Protein AF-A0A966D8U1-F1 (afdb_monomer_lite)

Secondary structure (DSSP, 8-state):
-HHHHHHHHHHHHHHHHHHHHHHHHHTT--HHHHS-TT--HHHHHH---PPPHHHHHHHHHHHHHHHHHHHHHHHHHHTTS-HHHHHHHHHHHHHHHHHHHHHHHHHHTHHHHHHHHT---HHHHHHHHHHHHHHHHHHHHHHHHH-

Foldseek 3Di:
DVVLVVVLVLLLLVLLVLLLCLLCVLLQFHPVQLPDPPRDLVVRLPDRHHDDPVRSVVSLVVSVVSLVVSVVSLVVCLVVDDPVVNVVSVVSNVSSVVSSVSSVVSVVCSVVSVCLCPDPPPVSVVVSSVVSSVSSVVCSVVVVVSD

Radius of gyration: 17.62 Å; chains: 1; bounding box: 42×29×52 Å

Sequence (147 aa):
MEASFLAVKNDIVRLIKRSFRYNMNSFGIDEKSILDKNFELTNVLNSKKMFDENYLNKSYNDLKVIEEKIIKYTLDIKENLSEEKKDIFNNMYTVISNAVYSAKYIKDIKLNIESIQDSDNKFIYKKYDNFKGIIIVLYKNISKIID

pLDDT: mean 88.81, std 5.83, range [66.69, 97.31]

Structure (mmCIF, N/CA/C/O backbone):
data_AF-A0A966D8U1-F1
#
_entry.id   AF-A0A966D8U1-F1
#
loop_
_atom_site.group_PDB
_atom_site.id
_atom_site.type_symbol
_atom_site.label_atom_id
_atom_site.label_alt_id
_atom_site.label_comp_id
_atom_site.label_asym_id
_atom_site.label_entity_id
_atom_site.label_seq_id
_atom_site.pdbx_PDB_ins_code
_atom_site.Cartn_x
_atom_site.Cartn_y
_atom_site.Cartn_z
_atom_site.occupancy
_atom_site.B_iso_or_equiv
_atom_site.auth_seq_id
_atom_site.auth_comp_id
_atom_site.auth_asym_id
_atom_site.auth_atom_id
_atom_site.pdbx_PDB_model_num
ATOM 1 N N . MET A 1 1 ? 11.998 3.206 -26.251 1.00 66.69 1 MET A N 1
ATOM 2 C CA . MET A 1 1 ? 12.793 3.400 -25.017 1.00 66.69 1 MET A CA 1
ATOM 3 C C . MET A 1 1 ? 12.145 4.419 -24.082 1.00 66.69 1 MET A C 1
ATOM 5 O O . MET A 1 1 ? 11.872 4.080 -22.941 1.00 66.69 1 MET A O 1
ATOM 9 N N . GLU A 1 2 ? 11.808 5.624 -24.552 1.00 75.31 2 GLU A N 1
ATOM 10 C CA . GLU A 1 2 ? 11.066 6.617 -23.750 1.00 75.31 2 GLU A CA 1
ATOM 11 C C . GLU A 1 2 ? 9.655 6.145 -23.353 1.00 75.31 2 GLU A C 1
ATOM 13 O O . GLU A 1 2 ? 9.266 6.259 -22.195 1.00 75.31 2 GLU A O 1
ATOM 18 N N . ALA A 1 3 ? 8.945 5.473 -24.267 1.00 81.88 3 ALA A N 1
ATOM 19 C CA . ALA A 1 3 ? 7.670 4.819 -23.963 1.00 81.88 3 ALA A CA 1
ATOM 20 C C . ALA A 1 3 ? 7.788 3.728 -22.875 1.00 81.88 3 ALA A C 1
ATOM 22 O O . ALA A 1 3 ? 6.923 3.624 -22.011 1.00 81.88 3 ALA A O 1
ATOM 23 N N . SER A 1 4 ? 8.877 2.949 -22.874 1.00 82.06 4 SER A N 1
ATOM 24 C CA . SER A 1 4 ? 9.147 1.906 -21.867 1.00 82.06 4 SER A CA 1
ATOM 25 C C . SER A 1 4 ? 9.411 2.509 -20.487 1.00 82.06 4 SER A C 1
ATOM 27 O O . SER A 1 4 ? 8.904 2.023 -19.482 1.00 82.06 4 SER A O 1
ATOM 29 N N . PHE A 1 5 ? 10.153 3.617 -20.444 1.00 81.38 5 PHE A N 1
ATOM 30 C CA . PHE A 1 5 ? 10.405 4.370 -19.219 1.00 81.38 5 PHE A CA 1
ATOM 31 C C . PHE A 1 5 ? 9.120 4.975 -18.634 1.00 81.38 5 PHE A C 1
ATOM 33 O O . PHE A 1 5 ? 8.886 4.899 -17.427 1.00 81.38 5 PHE A O 1
ATOM 40 N N . LEU A 1 6 ? 8.254 5.533 -19.487 1.00 85.69 6 LEU A N 1
ATOM 41 C CA . LEU A 1 6 ? 6.948 6.044 -19.070 1.00 85.69 6 LEU A CA 1
ATOM 42 C C . LEU A 1 6 ? 6.026 4.923 -18.565 1.00 85.69 6 LEU A C 1
ATOM 44 O O . LEU A 1 6 ? 5.325 5.106 -17.571 1.00 85.69 6 LEU A O 1
ATOM 48 N N . ALA A 1 7 ? 6.055 3.751 -19.205 1.00 87.62 7 ALA A N 1
ATOM 49 C CA . ALA A 1 7 ? 5.297 2.586 -18.758 1.00 87.62 7 ALA A CA 1
ATOM 50 C C . ALA A 1 7 ? 5.710 2.145 -17.342 1.00 87.62 7 ALA A C 1
ATOM 52 O O . ALA A 1 7 ? 4.840 1.988 -16.486 1.00 87.62 7 ALA A O 1
ATOM 53 N N . VAL A 1 8 ? 7.019 2.063 -17.060 1.00 88.81 8 VAL A N 1
ATOM 54 C CA . VAL A 1 8 ? 7.522 1.753 -15.708 1.00 88.81 8 VAL A CA 1
ATO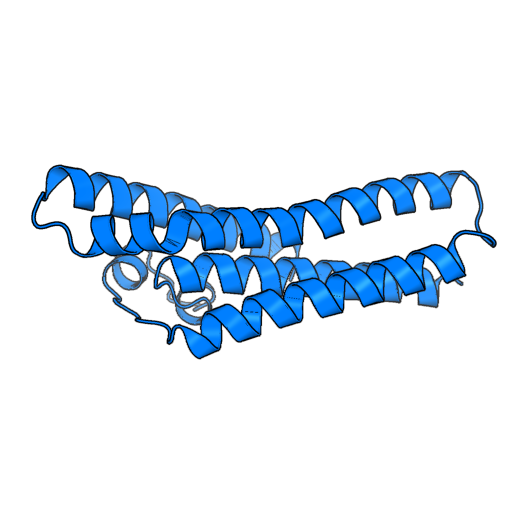M 55 C C . VAL A 1 8 ? 7.036 2.771 -14.687 1.00 88.81 8 VAL A C 1
ATOM 57 O O . VAL A 1 8 ? 6.521 2.382 -13.643 1.00 88.81 8 VAL A O 1
ATOM 60 N N . LYS A 1 9 ? 7.130 4.072 -14.988 1.00 89.12 9 LYS A N 1
ATOM 61 C CA . LYS A 1 9 ? 6.608 5.120 -14.095 1.00 89.12 9 LYS A CA 1
ATOM 62 C C . LYS A 1 9 ? 5.139 4.896 -13.746 1.00 89.12 9 LYS A C 1
ATOM 64 O O . LYS A 1 9 ? 4.777 4.940 -12.572 1.00 89.12 9 LYS A O 1
ATOM 69 N N . ASN A 1 10 ? 4.309 4.619 -14.747 1.00 90.69 10 ASN A N 1
ATOM 70 C CA . ASN A 1 10 ? 2.881 4.390 -14.543 1.00 90.69 10 ASN A CA 1
ATOM 71 C C . ASN A 1 10 ? 2.610 3.136 -13.701 1.00 90.69 10 ASN A C 1
ATOM 73 O O . ASN A 1 10 ? 1.732 3.154 -12.836 1.00 90.69 10 ASN A O 1
ATOM 77 N N . ASP A 1 11 ? 3.368 2.062 -13.911 1.00 92.56 11 ASP A N 1
ATOM 78 C CA . ASP A 1 11 ? 3.220 0.836 -13.126 1.00 92.56 11 ASP A CA 1
ATOM 79 C C . ASP A 1 11 ? 3.713 1.001 -11.683 1.00 92.56 11 ASP A C 1
ATOM 81 O O . ASP A 1 11 ? 3.072 0.486 -10.764 1.00 92.56 11 ASP A O 1
ATOM 85 N N . ILE A 1 12 ? 4.753 1.806 -11.448 1.00 92.94 12 ILE A N 1
ATOM 86 C CA . ILE A 1 12 ? 5.184 2.202 -10.099 1.00 92.94 12 ILE A CA 1
ATOM 87 C C . ILE A 1 12 ? 4.083 2.999 -9.398 1.00 92.94 12 ILE A C 1
ATOM 89 O O . ILE A 1 12 ? 3.726 2.682 -8.265 1.00 92.94 12 ILE A O 1
ATOM 93 N N . VAL A 1 13 ? 3.486 3.992 -10.066 1.00 92.44 13 VAL A N 1
ATOM 94 C CA . VAL A 1 13 ? 2.361 4.760 -9.503 1.00 92.44 13 VAL A CA 1
ATOM 95 C C . VAL A 1 13 ? 1.197 3.833 -9.143 1.00 92.44 13 VAL A C 1
ATOM 97 O O . VAL A 1 13 ? 0.622 3.942 -8.059 1.00 92.44 13 VAL A O 1
ATOM 100 N N . ARG A 1 14 ? 0.872 2.864 -10.005 1.00 93.00 14 ARG A N 1
ATOM 101 C CA . ARG A 1 14 ? -0.158 1.853 -9.716 1.00 93.00 14 ARG A CA 1
ATOM 102 C C . ARG A 1 14 ? 0.209 0.975 -8.520 1.00 93.00 14 ARG A C 1
ATOM 104 O O . ARG A 1 14 ? -0.676 0.684 -7.715 1.00 93.00 14 ARG A O 1
ATOM 111 N N . LEU A 1 15 ? 1.470 0.562 -8.387 1.00 95.38 15 LEU A N 1
ATOM 112 C CA . LEU A 1 15 ? 1.947 -0.212 -7.239 1.00 95.38 15 LEU A CA 1
ATOM 113 C C . LEU A 1 15 ? 1.807 0.589 -5.940 1.00 95.38 15 LEU A C 1
ATOM 115 O O . LEU A 1 15 ? 1.264 0.071 -4.966 1.00 95.38 15 LEU A O 1
ATOM 119 N N . ILE A 1 16 ? 2.211 1.861 -5.947 1.00 93.25 16 ILE A N 1
ATOM 120 C CA . ILE A 1 16 ? 2.062 2.778 -4.810 1.00 93.25 16 ILE A CA 1
ATOM 121 C C . ILE A 1 16 ? 0.587 2.886 -4.402 1.00 93.25 16 ILE A C 1
ATOM 123 O O . ILE A 1 16 ? 0.258 2.669 -3.236 1.00 93.25 16 ILE A O 1
ATOM 127 N N . LYS A 1 17 ? -0.322 3.139 -5.356 1.00 91.88 17 LYS A N 1
ATOM 128 C CA . LYS A 1 17 ? -1.772 3.212 -5.087 1.00 91.88 17 LYS A CA 1
ATOM 129 C C . LYS A 1 17 ? -2.308 1.919 -4.477 1.00 91.88 17 LYS A C 1
ATOM 131 O O . LYS A 1 17 ? -3.055 1.960 -3.502 1.00 91.88 17 LYS A O 1
ATOM 136 N N . ARG A 1 18 ? -1.912 0.763 -5.019 1.00 93.81 18 ARG A N 1
ATOM 137 C CA . ARG A 1 18 ? -2.329 -0.546 -4.492 1.00 93.81 18 ARG A CA 1
ATOM 138 C C . ARG A 1 18 ? -1.767 -0.816 -3.096 1.00 93.81 18 ARG A C 1
ATOM 140 O O . ARG A 1 18 ? -2.483 -1.380 -2.273 1.00 93.81 18 ARG A O 1
ATOM 147 N N . SER A 1 19 ? -0.529 -0.410 -2.823 1.00 95.12 19 SER A N 1
ATOM 148 C CA . SER A 1 19 ? 0.074 -0.544 -1.495 1.00 95.12 19 SER A CA 1
ATOM 149 C C . SER A 1 19 ? -0.657 0.319 -0.468 1.00 95.12 19 SER A C 1
ATOM 151 O O . SER A 1 19 ? -1.056 -0.177 0.585 1.00 95.12 19 SER A O 1
ATOM 153 N N . PHE A 1 20 ? -0.962 1.574 -0.810 1.00 92.50 20 PHE A N 1
ATOM 154 C CA . PHE A 1 20 ? -1.793 2.410 0.050 1.00 92.50 20 PHE A CA 1
ATOM 155 C C . PHE A 1 20 ? -3.159 1.786 0.307 1.00 92.50 20 PHE A C 1
ATOM 157 O O . PHE A 1 20 ? -3.549 1.675 1.464 1.00 92.50 20 PHE A O 1
ATOM 164 N N . ARG A 1 21 ? -3.851 1.311 -0.734 1.00 91.88 21 ARG A N 1
ATOM 165 C CA . ARG A 1 21 ? -5.132 0.607 -0.583 1.00 91.88 21 ARG A CA 1
ATOM 166 C C . ARG A 1 21 ? -5.029 -0.550 0.407 1.00 91.88 21 ARG A C 1
ATOM 168 O O . ARG A 1 21 ? -5.884 -0.692 1.275 1.00 91.88 21 ARG A O 1
ATOM 175 N N . TYR A 1 22 ? -3.990 -1.373 0.283 1.00 94.62 22 TYR A N 1
ATOM 176 C CA . TYR A 1 22 ? -3.747 -2.477 1.205 1.00 94.62 22 TYR A CA 1
ATOM 177 C C . TYR A 1 22 ? -3.563 -1.986 2.649 1.00 94.62 22 TYR A C 1
ATOM 179 O O . TYR A 1 22 ? -4.211 -2.505 3.562 1.00 94.62 22 TYR A O 1
ATOM 187 N N . ASN A 1 23 ? -2.737 -0.956 2.848 1.00 93.81 23 ASN A N 1
ATOM 188 C CA . ASN A 1 23 ? -2.494 -0.371 4.164 1.00 93.81 23 ASN A CA 1
ATOM 189 C C . ASN A 1 23 ? -3.803 0.154 4.771 1.00 93.81 23 ASN A C 1
ATOM 191 O O . ASN A 1 23 ? -4.150 -0.233 5.881 1.00 93.81 23 ASN A O 1
ATOM 195 N N . MET A 1 24 ? -4.576 0.950 4.024 1.00 91.81 24 MET A N 1
ATOM 196 C CA . MET A 1 24 ? -5.871 1.485 4.465 1.00 91.81 24 MET A CA 1
ATOM 197 C C . MET A 1 24 ? -6.850 0.375 4.861 1.00 91.81 24 MET A C 1
ATOM 199 O O . MET A 1 24 ? -7.434 0.422 5.945 1.00 91.81 24 MET A O 1
ATOM 203 N N . ASN A 1 25 ? -6.983 -0.654 4.019 1.00 92.06 25 ASN A N 1
ATOM 204 C CA . ASN A 1 25 ? -7.875 -1.780 4.285 1.00 92.06 25 ASN A CA 1
ATOM 205 C C . ASN A 1 25 ? -7.460 -2.547 5.550 1.00 92.06 25 ASN A C 1
ATOM 207 O O . ASN A 1 25 ? -8.319 -3.009 6.295 1.00 92.06 25 ASN A O 1
ATOM 211 N N . SER A 1 26 ? -6.158 -2.636 5.833 1.00 92.06 26 SER A N 1
ATOM 212 C CA . SER A 1 26 ? -5.644 -3.270 7.057 1.00 92.06 26 SER A CA 1
ATOM 213 C C . SER A 1 26 ? -6.003 -2.494 8.332 1.00 92.06 26 SER A C 1
ATOM 215 O O . SER A 1 26 ? -6.051 -3.081 9.406 1.00 92.06 26 SER A O 1
ATOM 217 N N . PHE A 1 27 ? -6.305 -1.196 8.221 1.00 91.00 27 PHE A N 1
ATOM 218 C CA . PHE A 1 27 ? -6.846 -0.362 9.306 1.00 91.00 27 PHE A CA 1
ATOM 219 C C . PHE A 1 27 ? -8.383 -0.252 9.280 1.00 91.00 27 PHE A C 1
ATOM 221 O O . PHE A 1 27 ? -8.970 0.595 9.965 1.00 91.00 27 PHE A O 1
ATOM 228 N N . GLY A 1 28 ? -9.045 -1.066 8.452 1.00 89.56 28 GLY A N 1
ATOM 229 C CA . GLY A 1 28 ? -10.497 -1.060 8.290 1.00 89.56 28 GLY A CA 1
ATOM 230 C C . GLY A 1 28 ? -11.041 0.202 7.621 1.00 89.56 28 GLY A C 1
ATOM 231 O O . GLY A 1 28 ? -12.177 0.594 7.882 1.00 89.56 28 GLY A O 1
ATOM 232 N N . ILE A 1 29 ? -10.234 0.870 6.792 1.00 90.31 29 ILE A N 1
ATOM 233 C CA . ILE A 1 29 ? -10.598 2.128 6.137 1.00 90.31 29 ILE A CA 1
ATOM 234 C C . ILE A 1 29 ? -10.866 1.884 4.652 1.00 90.31 29 ILE A C 1
ATOM 236 O O . ILE A 1 29 ? -10.013 1.369 3.933 1.00 90.31 29 ILE A O 1
ATOM 240 N N . ASP A 1 30 ? -12.043 2.295 4.177 1.00 86.44 30 ASP A N 1
ATOM 241 C CA . ASP A 1 30 ? -12.397 2.212 2.761 1.00 86.44 30 ASP A CA 1
ATOM 242 C C . ASP A 1 30 ? -11.824 3.392 1.971 1.00 86.44 30 ASP A C 1
ATOM 244 O O . ASP A 1 30 ? -12.247 4.532 2.156 1.00 86.44 30 ASP A O 1
ATOM 248 N N . GLU A 1 31 ? -10.920 3.128 1.031 1.00 83.69 31 GLU A N 1
ATOM 249 C CA . GLU A 1 31 ? -10.348 4.155 0.150 1.00 83.69 31 GLU A CA 1
ATOM 250 C C . GLU A 1 31 ? -11.416 5.002 -0.555 1.00 83.69 31 GLU A C 1
ATOM 252 O O . GLU A 1 31 ? -11.266 6.219 -0.671 1.00 83.69 31 GLU A O 1
ATOM 257 N N . LYS A 1 32 ? -12.527 4.382 -0.976 1.00 84.31 32 LYS A N 1
ATOM 258 C CA . LYS A 1 32 ? -13.609 5.091 -1.675 1.00 84.31 32 LYS A CA 1
ATOM 259 C C . LYS A 1 32 ? -14.197 6.223 -0.836 1.00 84.31 32 LYS A C 1
ATOM 261 O O . LYS A 1 32 ? -14.541 7.261 -1.384 1.00 84.31 32 LYS A O 1
ATOM 266 N N . SER A 1 33 ? -14.261 6.038 0.483 1.00 85.19 33 SER A N 1
ATOM 267 C CA . SER A 1 33 ? -14.772 7.051 1.409 1.00 85.19 33 SER A CA 1
ATOM 268 C C . SER A 1 33 ? -13.843 8.262 1.544 1.00 85.19 33 SER A C 1
ATOM 270 O O . SER A 1 33 ? -14.294 9.357 1.865 1.00 85.19 33 SER A O 1
ATOM 272 N N . ILE A 1 34 ? -12.547 8.096 1.255 1.00 85.50 34 ILE A N 1
ATOM 273 C CA . ILE A 1 34 ? -11.546 9.171 1.352 1.00 85.50 34 ILE A CA 1
ATOM 274 C C . ILE A 1 34 ? -11.547 10.057 0.103 1.00 85.50 34 ILE A C 1
ATOM 276 O O . ILE A 1 34 ? -11.328 11.273 0.190 1.00 85.50 34 ILE A O 1
ATOM 280 N N . LEU A 1 35 ? -11.779 9.428 -1.051 1.00 84.00 35 LEU A N 1
ATOM 281 C CA . LEU A 1 35 ? -11.801 10.069 -2.365 1.00 84.00 35 LEU A CA 1
ATOM 282 C C . LEU A 1 35 ? -13.178 10.660 -2.721 1.00 84.00 35 LEU A C 1
ATOM 284 O O . LEU A 1 35 ? -13.328 11.256 -3.787 1.00 84.00 35 LEU A O 1
ATOM 288 N N . ASP A 1 36 ? -14.172 10.526 -1.839 1.00 84.06 36 ASP A N 1
ATOM 289 C CA . ASP A 1 36 ? -15.487 11.144 -2.006 1.00 84.06 36 ASP A CA 1
ATOM 290 C C . ASP A 1 36 ? -15.387 12.685 -2.009 1.00 84.06 36 ASP A C 1
ATOM 292 O O . ASP A 1 36 ? -14.597 13.291 -1.272 1.00 84.06 36 ASP A O 1
ATOM 296 N N . LYS A 1 37 ? -16.215 13.334 -2.838 1.00 81.44 37 LYS A N 1
ATOM 297 C CA . LYS A 1 37 ? -16.341 14.800 -2.897 1.00 81.44 37 LYS A CA 1
ATOM 298 C C . LYS A 1 37 ? -16.877 15.381 -1.586 1.00 81.44 37 LYS A C 1
ATOM 300 O O . LYS A 1 37 ? -16.504 16.494 -1.232 1.00 81.44 37 LYS A O 1
ATOM 305 N N . ASN A 1 38 ? -17.680 14.610 -0.856 1.00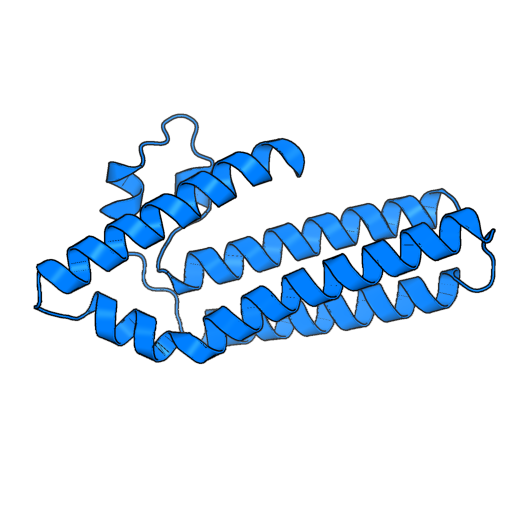 85.00 38 ASN A N 1
ATOM 306 C CA . ASN A 1 38 ? -18.247 14.947 0.448 1.00 85.00 38 ASN A CA 1
ATOM 307 C C . ASN A 1 38 ? -17.433 14.330 1.598 1.00 85.00 38 ASN A C 1
ATOM 309 O O . ASN A 1 38 ? -17.985 13.950 2.629 1.00 85.00 38 ASN A O 1
ATOM 313 N N . PHE A 1 39 ? -16.120 14.162 1.409 1.00 87.75 39 PHE A N 1
ATOM 314 C CA . PHE A 1 39 ? -15.243 13.598 2.429 1.00 87.75 39 PHE A CA 1
ATOM 315 C C . PHE A 1 39 ? -15.338 14.360 3.756 1.00 87.75 39 PHE A C 1
ATOM 317 O O . PHE A 1 39 ? -15.002 15.542 3.835 1.00 87.75 39 PHE A O 1
ATOM 324 N N . GLU A 1 40 ? -15.643 13.620 4.817 1.00 89.06 40 GLU A N 1
ATOM 325 C CA . GLU A 1 40 ? -15.539 14.079 6.196 1.00 89.06 40 GLU A CA 1
ATOM 326 C C . GLU A 1 40 ? -14.765 13.044 7.009 1.00 89.06 40 GLU A C 1
ATOM 328 O O . GLU A 1 40 ? -15.149 11.874 7.084 1.00 89.06 40 GLU A O 1
ATOM 333 N N . LEU A 1 41 ? -13.671 13.477 7.642 1.00 87.44 41 LEU A N 1
ATOM 334 C CA . LEU A 1 41 ? -12.783 12.591 8.397 1.00 87.44 41 LEU A CA 1
ATOM 335 C C . LEU A 1 41 ? -13.540 11.797 9.472 1.00 87.44 41 LEU A C 1
ATOM 337 O O . LEU A 1 41 ? -13.319 10.599 9.625 1.00 87.44 41 LEU A O 1
ATOM 341 N N . THR A 1 42 ? -14.458 12.456 10.178 1.00 87.50 42 THR A N 1
ATOM 342 C CA . THR A 1 42 ? -15.277 11.844 11.229 1.00 87.50 42 THR A CA 1
ATOM 343 C C . THR A 1 42 ? -16.138 10.701 10.689 1.00 87.50 42 THR A C 1
ATOM 345 O O . THR A 1 42 ? -16.217 9.652 11.323 1.00 87.50 42 THR A O 1
ATOM 348 N N . ASN A 1 43 ? -16.720 10.847 9.494 1.00 87.25 43 ASN A N 1
ATOM 349 C CA . ASN A 1 43 ? -17.547 9.800 8.882 1.00 87.25 43 ASN A CA 1
ATOM 350 C C . ASN A 1 43 ? -16.707 8.578 8.500 1.00 87.25 43 ASN A C 1
ATOM 352 O O . ASN A 1 43 ? -17.130 7.444 8.717 1.00 87.25 43 ASN A O 1
ATOM 356 N N . VAL A 1 44 ? -15.489 8.801 7.997 1.00 86.56 44 VAL A N 1
ATOM 357 C CA . VAL A 1 44 ? -14.552 7.717 7.667 1.00 86.56 44 VAL A CA 1
ATOM 358 C C . VAL A 1 44 ? -14.086 6.984 8.927 1.00 86.56 44 VAL A C 1
ATOM 360 O O . VAL A 1 44 ? -14.075 5.754 8.944 1.00 86.56 44 VAL A O 1
ATOM 363 N N . LEU A 1 45 ? -13.743 7.710 9.996 1.00 86.50 45 LEU A N 1
ATOM 364 C CA . LEU A 1 45 ? -13.329 7.112 11.272 1.00 86.50 45 LEU A CA 1
ATOM 365 C C . LEU A 1 45 ? -14.457 6.311 11.937 1.00 86.50 45 LEU A C 1
ATOM 367 O O . LEU A 1 45 ? -14.205 5.227 12.458 1.00 86.50 45 LEU A O 1
ATOM 371 N N . ASN A 1 46 ? -15.695 6.803 11.851 1.00 84.56 46 ASN A N 1
ATOM 372 C CA . ASN A 1 46 ? -16.876 6.116 12.378 1.00 84.56 46 ASN A CA 1
ATOM 373 C C . ASN A 1 46 ? -17.283 4.892 11.544 1.00 84.56 46 ASN A C 1
ATOM 375 O O . ASN A 1 46 ? -18.018 4.031 12.032 1.00 84.56 46 ASN A O 1
ATOM 379 N N . SER A 1 47 ? -16.821 4.790 10.295 1.00 80.62 47 SER A N 1
ATOM 380 C CA . SER A 1 47 ? -17.067 3.613 9.469 1.00 80.62 47 SER A CA 1
ATOM 381 C C . SER A 1 47 ? -16.175 2.453 9.927 1.00 80.62 47 SER A C 1
ATOM 383 O O . SER A 1 47 ? -14.949 2.490 9.818 1.00 80.62 47 SER A O 1
ATOM 385 N N . LYS A 1 48 ? -16.792 1.393 10.457 1.00 71.44 48 LYS A N 1
ATOM 386 C CA . LYS A 1 48 ? -16.108 0.119 10.693 1.00 71.44 48 LYS A CA 1
ATOM 387 C C . LYS A 1 48 ? -16.295 -0.763 9.469 1.00 71.44 48 LYS A C 1
ATOM 389 O O . LYS A 1 48 ? -17.368 -1.328 9.269 1.00 71.44 48 LYS A O 1
ATOM 394 N N . LYS A 1 49 ? -15.250 -0.889 8.653 1.00 80.38 49 LYS A N 1
ATOM 395 C CA . LYS A 1 49 ? -15.221 -1.860 7.560 1.00 80.38 49 LYS A CA 1
ATOM 396 C C . LYS A 1 49 ? -14.259 -2.980 7.915 1.00 80.38 49 LYS A C 1
ATOM 398 O O . LYS A 1 49 ? -13.069 -2.746 8.089 1.00 80.38 49 LYS A O 1
ATOM 403 N N . MET A 1 50 ? -14.778 -4.197 8.025 1.00 77.81 50 MET A N 1
ATOM 404 C CA . MET A 1 50 ? -13.935 -5.380 8.158 1.00 77.81 50 MET A CA 1
ATOM 405 C C . MET A 1 50 ? -13.592 -5.883 6.762 1.00 77.81 50 MET A C 1
ATOM 407 O O . MET A 1 50 ? -14.474 -6.062 5.919 1.00 77.81 50 MET A O 1
ATOM 411 N N . PHE A 1 51 ? -12.304 -6.075 6.511 1.00 80.88 51 PHE A N 1
ATOM 412 C CA . PHE A 1 51 ? -11.824 -6.702 5.291 1.00 80.88 51 PHE A CA 1
ATOM 413 C C . PHE A 1 51 ? -11.468 -8.148 5.601 1.00 80.88 51 PHE A C 1
ATOM 415 O O . PHE A 1 51 ? -10.758 -8.423 6.565 1.00 80.88 51 PHE A O 1
ATOM 422 N N . ASP A 1 52 ? -11.977 -9.056 4.773 1.00 87.06 52 ASP A N 1
ATOM 423 C CA . ASP A 1 52 ? -11.707 -10.484 4.881 1.00 87.06 52 ASP A CA 1
ATOM 424 C C . ASP A 1 52 ? -10.194 -10.776 4.839 1.00 87.06 52 ASP A C 1
ATOM 426 O O . ASP A 1 52 ? -9.436 -10.174 4.070 1.00 87.06 52 ASP A O 1
ATOM 430 N N . GLU A 1 53 ? -9.744 -11.713 5.673 1.00 88.00 53 GLU A N 1
ATOM 431 C CA . GLU A 1 53 ? -8.328 -12.052 5.787 1.00 88.00 53 GLU A CA 1
ATOM 432 C C . GLU A 1 53 ? -7.789 -12.680 4.498 1.00 88.00 53 GLU A C 1
ATOM 434 O O . GLU A 1 53 ? -6.671 -12.361 4.080 1.00 88.00 53 GLU A O 1
ATOM 439 N N . ASN A 1 54 ? -8.582 -13.513 3.817 1.00 92.12 54 ASN A N 1
ATOM 440 C CA . ASN A 1 54 ? -8.163 -14.090 2.539 1.00 92.12 54 ASN A CA 1
ATOM 441 C C . ASN A 1 54 ? -8.003 -12.998 1.481 1.00 92.12 54 ASN A C 1
ATOM 443 O O . ASN A 1 54 ? -7.029 -13.009 0.722 1.00 92.12 54 ASN A O 1
ATOM 447 N N . TYR A 1 55 ? -8.912 -12.020 1.463 1.00 92.44 55 TYR A N 1
ATOM 448 C CA . TYR A 1 55 ? -8.787 -10.837 0.618 1.00 92.44 55 TYR A CA 1
ATOM 449 C C . TYR A 1 55 ? -7.495 -10.053 0.900 1.00 92.44 55 TYR A C 1
ATOM 451 O O . TYR A 1 55 ? -6.766 -9.733 -0.043 1.00 92.44 55 TYR A O 1
ATOM 459 N N . LEU A 1 56 ? -7.165 -9.775 2.167 1.00 92.81 56 LEU A N 1
ATOM 460 C CA . LEU A 1 56 ? -5.936 -9.054 2.524 1.00 92.81 56 LEU A CA 1
ATOM 461 C C . LEU A 1 56 ? -4.680 -9.854 2.147 1.00 92.81 56 LEU A C 1
ATOM 463 O O . LEU A 1 56 ? -3.786 -9.323 1.487 1.00 92.81 56 LEU A O 1
ATOM 467 N N . ASN A 1 57 ? -4.635 -11.148 2.465 1.00 94.62 57 ASN A N 1
ATOM 468 C CA . ASN A 1 57 ? -3.514 -12.016 2.100 1.00 94.62 57 ASN A CA 1
ATOM 469 C C . ASN A 1 57 ? -3.305 -12.085 0.583 1.00 94.62 57 ASN A C 1
ATOM 471 O O . ASN A 1 57 ? -2.170 -11.978 0.106 1.00 94.62 57 ASN A O 1
ATOM 475 N N . LYS A 1 58 ? -4.392 -12.203 -0.187 1.00 95.94 58 LYS A N 1
ATOM 476 C CA . LYS A 1 58 ? -4.342 -12.145 -1.650 1.00 95.94 58 LYS A CA 1
ATOM 477 C C . LYS A 1 58 ? -3.827 -10.792 -2.133 1.00 95.94 58 LYS A C 1
ATOM 479 O O . LYS A 1 58 ? -2.895 -10.758 -2.928 1.00 95.94 58 LYS A O 1
ATOM 484 N N . SER A 1 59 ? -4.366 -9.693 -1.608 1.00 94.94 59 SER A N 1
ATOM 485 C CA . SER A 1 59 ? -3.949 -8.339 -1.983 1.00 94.94 59 SER A CA 1
ATOM 486 C C . SER A 1 59 ? -2.460 -8.098 -1.720 1.00 94.94 59 SER A C 1
ATOM 488 O O . SER A 1 59 ? -1.798 -7.477 -2.546 1.00 94.94 59 SER A O 1
ATOM 490 N N . TYR A 1 60 ? -1.913 -8.590 -0.605 1.00 97.00 60 TYR A N 1
ATOM 491 C CA . TYR A 1 60 ? -0.479 -8.495 -0.323 1.00 97.00 60 TYR A CA 1
ATOM 492 C C . TYR A 1 60 ? 0.363 -9.353 -1.277 1.00 97.00 60 TYR A C 1
ATOM 494 O O . TYR A 1 60 ? 1.404 -8.914 -1.763 1.00 97.00 60 TYR A O 1
ATOM 502 N N . ASN A 1 61 ? -0.078 -10.578 -1.575 1.00 97.12 61 ASN A N 1
ATOM 503 C CA . ASN A 1 61 ? 0.624 -11.430 -2.534 1.00 97.12 61 ASN A CA 1
ATOM 504 C C . ASN A 1 61 ? 0.629 -10.821 -3.941 1.00 97.12 61 ASN A C 1
ATOM 506 O O . ASN A 1 61 ? 1.665 -10.850 -4.602 1.00 97.12 61 ASN A O 1
ATOM 510 N N . ASP A 1 62 ? -0.474 -10.199 -4.357 1.00 96.75 62 ASP A N 1
ATOM 511 C CA . ASP A 1 62 ? -0.552 -9.474 -5.625 1.00 96.75 62 ASP A CA 1
ATOM 512 C C . ASP A 1 62 ? 0.462 -8.317 -5.679 1.00 96.75 62 ASP A C 1
ATOM 514 O O . ASP A 1 62 ? 1.078 -8.106 -6.722 1.00 96.75 62 ASP A O 1
ATOM 518 N N . LEU A 1 63 ? 0.688 -7.593 -4.571 1.00 97.31 63 LEU A N 1
ATOM 519 C CA . LEU A 1 63 ? 1.713 -6.539 -4.505 1.00 97.31 63 LEU A CA 1
ATOM 520 C C . LEU A 1 63 ? 3.116 -7.085 -4.777 1.00 97.31 63 LEU A C 1
ATOM 522 O O . LEU A 1 63 ? 3.823 -6.512 -5.602 1.00 97.31 63 LEU A O 1
ATOM 526 N N . LYS A 1 64 ? 3.490 -8.206 -4.147 1.00 97.12 64 LYS A N 1
ATOM 527 C CA . LYS A 1 64 ? 4.798 -8.849 -4.371 1.00 97.12 64 LYS A CA 1
ATOM 528 C C . LYS A 1 64 ? 4.978 -9.282 -5.824 1.00 97.12 64 LYS A C 1
ATOM 530 O O . LYS A 1 64 ? 6.002 -9.002 -6.433 1.00 97.12 64 LYS A O 1
ATOM 535 N N . VAL A 1 65 ? 3.952 -9.903 -6.411 1.00 96.31 65 VAL A N 1
ATOM 536 C CA . VAL A 1 65 ? 3.991 -10.333 -7.818 1.00 96.31 65 VAL A CA 1
ATOM 537 C C . VAL A 1 65 ? 4.154 -9.136 -8.760 1.00 96.31 65 VAL A C 1
ATOM 539 O O . VAL A 1 65 ? 4.836 -9.232 -9.779 1.00 96.31 65 VAL A O 1
ATOM 542 N N . ILE A 1 66 ? 3.515 -8.003 -8.458 1.00 94.81 66 ILE A N 1
ATOM 543 C CA . ILE A 1 66 ? 3.660 -6.777 -9.254 1.00 94.81 66 ILE A CA 1
ATOM 544 C C . ILE A 1 66 ? 5.060 -6.188 -9.087 1.00 94.81 66 ILE A C 1
ATOM 546 O O . ILE A 1 66 ? 5.668 -5.827 -10.089 1.00 94.81 66 ILE A O 1
ATOM 550 N N . GLU A 1 67 ? 5.583 -6.120 -7.862 1.00 95.38 67 GLU A N 1
ATOM 551 C CA . GLU A 1 67 ? 6.957 -5.683 -7.594 1.00 95.38 67 GLU A CA 1
ATOM 552 C C . GLU A 1 67 ? 7.971 -6.507 -8.390 1.00 95.38 67 GLU A C 1
ATOM 554 O O . GLU A 1 67 ? 8.752 -5.929 -9.143 1.00 95.38 67 GLU A O 1
ATOM 559 N N . GLU A 1 68 ? 7.904 -7.838 -8.315 1.00 94.81 68 GLU A N 1
ATOM 560 C CA . GLU A 1 68 ? 8.798 -8.732 -9.059 1.00 94.81 68 GLU A CA 1
ATOM 561 C C . GLU A 1 68 ? 8.738 -8.467 -10.570 1.00 94.81 68 GLU A C 1
ATOM 563 O O . GLU A 1 68 ? 9.771 -8.391 -11.240 1.00 94.81 68 GLU A O 1
ATOM 568 N N . LYS A 1 69 ? 7.530 -8.271 -11.115 1.00 93.88 69 LYS A N 1
ATOM 569 C CA . LYS A 1 69 ? 7.332 -7.959 -12.539 1.00 93.88 69 LYS A CA 1
ATOM 570 C C . LYS A 1 69 ? 7.932 -6.610 -12.928 1.00 93.88 69 LYS A C 1
ATOM 572 O O . LYS A 1 69 ? 8.595 -6.532 -13.961 1.00 93.88 69 LYS A O 1
ATOM 577 N N . ILE A 1 70 ? 7.713 -5.567 -12.125 1.00 92.38 70 ILE A N 1
ATOM 578 C CA . ILE A 1 70 ? 8.246 -4.227 -12.402 1.00 92.38 70 ILE A CA 1
ATOM 579 C C . ILE A 1 70 ? 9.773 -4.237 -12.293 1.00 92.38 70 ILE A C 1
ATOM 581 O O . ILE A 1 70 ? 10.433 -3.682 -13.171 1.00 92.38 70 ILE A O 1
ATOM 585 N N . ILE A 1 71 ? 10.342 -4.886 -11.271 1.00 91.44 71 ILE A N 1
ATOM 586 C CA . ILE A 1 71 ? 11.796 -5.012 -11.094 1.00 91.44 71 ILE A CA 1
ATOM 587 C C . ILE A 1 71 ? 12.409 -5.739 -12.287 1.00 91.44 71 ILE A C 1
ATOM 589 O O . ILE A 1 71 ? 13.355 -5.228 -12.881 1.00 91.44 71 ILE A O 1
ATOM 593 N N . LYS A 1 72 ? 11.850 -6.890 -12.679 1.00 90.25 72 LYS A N 1
ATOM 594 C CA . LYS A 1 72 ? 12.356 -7.661 -13.819 1.00 90.25 72 LYS A CA 1
ATOM 595 C C . LYS A 1 72 ? 12.355 -6.830 -15.101 1.00 90.25 72 LYS A C 1
ATOM 597 O O . LYS A 1 72 ? 13.395 -6.679 -15.729 1.00 90.25 72 LYS A O 1
ATOM 602 N N . TYR A 1 73 ? 11.218 -6.218 -15.434 1.00 88.06 73 TYR A N 1
ATOM 603 C CA . TYR A 1 73 ? 11.112 -5.379 -16.628 1.00 88.06 73 TYR A CA 1
ATOM 604 C C . TYR A 1 73 ? 12.064 -4.176 -16.581 1.00 88.06 73 TYR A C 1
ATOM 606 O O . TYR A 1 73 ? 12.653 -3.800 -17.589 1.00 88.06 73 TYR A O 1
ATOM 614 N N . THR A 1 74 ? 12.244 -3.588 -15.398 1.00 85.19 74 THR A N 1
ATOM 615 C CA . THR A 1 74 ? 13.172 -2.477 -15.169 1.00 85.19 74 THR A CA 1
ATOM 616 C C . THR A 1 74 ? 14.627 -2.882 -15.410 1.00 85.19 74 THR A C 1
ATOM 618 O O . THR A 1 74 ? 15.374 -2.121 -16.021 1.00 85.19 74 THR A O 1
ATOM 621 N N . LEU A 1 75 ? 15.036 -4.069 -14.958 1.00 85.94 75 LEU A N 1
ATOM 622 C CA . LEU A 1 75 ? 16.379 -4.596 -15.200 1.00 85.94 75 LEU A CA 1
ATOM 623 C C . LEU A 1 75 ? 16.610 -4.861 -16.692 1.00 85.94 75 LEU A C 1
ATOM 625 O O . LEU A 1 75 ? 17.628 -4.417 -17.219 1.00 85.94 75 LEU A O 1
ATOM 629 N N . ASP A 1 76 ? 15.633 -5.464 -17.377 1.00 86.19 76 ASP A N 1
ATOM 630 C CA . ASP A 1 76 ? 15.710 -5.773 -18.813 1.00 86.19 76 ASP A CA 1
ATOM 631 C C . ASP A 1 76 ? 15.923 -4.511 -19.673 1.00 86.19 76 ASP A C 1
ATOM 633 O O . ASP A 1 76 ? 16.615 -4.538 -20.691 1.00 86.19 76 ASP A O 1
ATOM 637 N N . ILE A 1 77 ? 15.350 -3.370 -19.269 1.00 83.56 77 ILE A N 1
ATOM 638 C CA . ILE A 1 77 ? 15.517 -2.102 -19.995 1.00 83.56 77 ILE A CA 1
ATOM 639 C C . ILE A 1 77 ? 16.734 -1.290 -19.538 1.00 83.56 77 ILE A C 1
ATOM 641 O O . ILE A 1 77 ? 17.134 -0.381 -20.265 1.00 83.56 77 ILE A O 1
ATOM 645 N N . LYS A 1 78 ? 17.325 -1.585 -18.369 1.00 80.31 78 LYS A N 1
ATOM 646 C CA . LYS A 1 78 ? 18.385 -0.769 -17.747 1.00 80.31 78 LYS A CA 1
ATOM 647 C C . LYS A 1 78 ? 19.698 -0.783 -18.527 1.00 80.31 78 LYS A C 1
ATOM 649 O O . LYS A 1 78 ? 20.388 0.237 -18.571 1.00 80.31 78 LYS A O 1
ATOM 654 N N . GLU A 1 79 ? 20.039 -1.910 -19.147 1.00 76.94 79 GLU A N 1
ATOM 655 C CA . GLU A 1 79 ? 21.322 -2.096 -19.844 1.00 76.94 79 GLU A CA 1
ATOM 656 C C . GLU A 1 79 ? 21.499 -1.157 -21.045 1.00 76.94 79 GLU A C 1
ATOM 658 O O . GLU A 1 79 ? 22.620 -0.797 -21.393 1.00 76.94 79 GLU A O 1
ATOM 663 N N . ASN A 1 80 ? 20.395 -0.683 -21.624 1.00 78.50 80 ASN A N 1
ATOM 664 C CA . ASN A 1 80 ? 20.391 0.124 -22.844 1.00 78.50 80 ASN A CA 1
ATOM 665 C C . ASN A 1 80 ? 20.255 1.637 -22.588 1.00 78.50 80 ASN A C 1
ATOM 667 O O . ASN A 1 80 ? 19.888 2.389 -23.492 1.00 78.50 80 ASN A O 1
ATOM 671 N N . LEU A 1 81 ? 20.491 2.098 -21.356 1.00 77.06 81 LEU A N 1
ATOM 672 C CA . LEU A 1 81 ? 20.235 3.480 -20.939 1.00 77.06 81 LEU A CA 1
ATOM 673 C C . LEU A 1 81 ? 21.502 4.289 -20.675 1.00 77.06 81 LEU A C 1
ATOM 675 O O . LEU A 1 81 ? 22.544 3.750 -20.310 1.00 77.06 81 LEU A O 1
ATOM 679 N N . SER A 1 82 ? 21.365 5.613 -20.773 1.00 80.75 82 SER A N 1
ATOM 680 C CA . SER A 1 82 ? 22.363 6.566 -20.284 1.00 80.75 82 SER A CA 1
ATOM 681 C C . SER A 1 82 ? 22.506 6.507 -18.757 1.00 80.75 82 SER A C 1
ATOM 683 O O . SER A 1 82 ? 21.555 6.160 -18.055 1.00 80.75 82 SER A O 1
ATOM 685 N N . GLU A 1 83 ? 23.671 6.902 -18.235 1.00 81.25 83 GLU A N 1
ATOM 686 C CA . GLU A 1 83 ? 23.953 6.925 -16.787 1.00 81.25 83 GLU A CA 1
ATOM 687 C C . GLU A 1 83 ? 22.936 7.757 -15.987 1.00 81.25 83 GLU A C 1
ATOM 689 O O . GLU A 1 83 ? 22.401 7.278 -14.992 1.00 81.25 83 GLU A O 1
ATOM 694 N N . GLU A 1 84 ? 22.545 8.936 -16.482 1.00 81.38 84 GLU A N 1
ATOM 695 C CA . GLU A 1 84 ? 21.498 9.765 -15.858 1.00 81.38 84 GLU A CA 1
ATOM 696 C C . GLU A 1 84 ? 20.177 8.995 -15.666 1.00 81.38 84 GLU A C 1
ATOM 698 O O . GLU A 1 84 ? 19.522 9.072 -14.625 1.00 81.38 84 GLU A O 1
ATOM 703 N N . LYS A 1 85 ? 19.782 8.191 -16.660 1.00 79.56 85 LYS A N 1
ATOM 704 C CA . LYS A 1 85 ? 18.564 7.379 -16.573 1.00 79.56 85 LYS A CA 1
ATOM 705 C C . LYS A 1 85 ? 18.746 6.203 -15.617 1.00 79.56 85 LYS A C 1
ATOM 707 O O . LYS A 1 85 ? 17.781 5.841 -14.944 1.00 79.56 85 LYS A O 1
ATOM 712 N N . LYS A 1 86 ? 19.948 5.627 -15.513 1.00 81.62 86 LYS A N 1
ATOM 713 C CA . LYS A 1 86 ? 20.249 4.545 -14.559 1.00 81.62 86 LYS A CA 1
ATOM 714 C C . LYS A 1 86 ? 20.093 5.002 -13.106 1.00 81.62 86 LYS A C 1
ATOM 716 O O . LYS A 1 86 ? 19.539 4.241 -12.313 1.00 81.62 86 LYS A O 1
ATOM 721 N N . ASP A 1 87 ? 20.480 6.232 -12.775 1.00 85.00 87 ASP A N 1
ATOM 722 C CA . ASP A 1 87 ? 20.257 6.800 -11.437 1.00 85.00 87 ASP A CA 1
ATOM 723 C C . ASP A 1 87 ? 18.770 6.963 -11.124 1.00 85.00 87 ASP A C 1
ATOM 725 O O . ASP A 1 87 ? 18.298 6.563 -10.055 1.00 85.00 87 ASP A O 1
ATOM 729 N N . ILE A 1 88 ? 17.992 7.455 -12.092 1.00 84.44 88 ILE A N 1
ATOM 730 C CA . ILE A 1 88 ? 16.536 7.528 -11.947 1.00 84.44 88 ILE A CA 1
ATOM 731 C C . ILE A 1 88 ? 15.940 6.129 -11.713 1.00 84.44 88 ILE A C 1
ATOM 733 O O . ILE A 1 88 ? 15.038 5.975 -10.888 1.00 84.44 88 ILE A O 1
ATOM 737 N N . PHE A 1 89 ? 16.466 5.094 -12.371 1.00 83.44 89 PHE A N 1
ATOM 738 C CA . PHE A 1 89 ? 16.038 3.713 -12.149 1.00 83.44 89 PHE A CA 1
ATOM 739 C C . PHE A 1 89 ? 16.382 3.170 -10.759 1.00 83.44 89 PHE A C 1
ATOM 741 O O . PHE A 1 89 ? 15.565 2.466 -10.167 1.00 83.44 89 PHE A O 1
ATOM 748 N N . ASN A 1 90 ? 17.543 3.513 -10.202 1.00 84.94 90 ASN A N 1
ATOM 749 C CA . ASN A 1 90 ? 17.889 3.131 -8.829 1.00 84.94 90 ASN A CA 1
ATOM 750 C C . ASN A 1 90 ? 16.926 3.780 -7.812 1.00 84.94 90 ASN A C 1
ATOM 752 O O . ASN A 1 90 ? 16.472 3.130 -6.864 1.00 84.94 90 ASN A O 1
ATOM 756 N N . ASN A 1 91 ? 16.533 5.035 -8.053 1.00 87.94 91 ASN A N 1
ATOM 757 C CA . ASN A 1 91 ? 15.512 5.710 -7.248 1.00 87.94 91 ASN A CA 1
ATOM 758 C C . ASN A 1 91 ? 14.141 5.030 -7.387 1.00 87.94 91 ASN A C 1
ATOM 760 O O . ASN A 1 91 ? 13.461 4.798 -6.388 1.00 87.94 91 ASN A O 1
ATOM 764 N N . MET A 1 92 ? 13.750 4.646 -8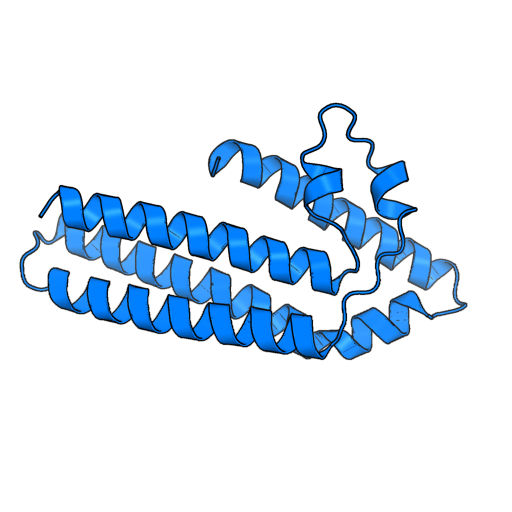.605 1.00 88.62 92 MET A N 1
ATOM 765 C CA . MET A 1 92 ? 12.517 3.891 -8.857 1.00 88.62 92 MET A CA 1
ATOM 766 C C . MET A 1 92 ? 12.489 2.550 -8.124 1.00 88.62 92 MET A C 1
ATOM 768 O O . MET A 1 92 ? 11.474 2.220 -7.517 1.00 88.62 92 MET A O 1
ATOM 772 N N . TYR A 1 93 ? 13.599 1.808 -8.130 1.00 89.69 93 TYR A N 1
ATOM 773 C CA . TYR A 1 93 ? 13.734 0.558 -7.381 1.00 89.69 93 TYR A CA 1
ATOM 774 C C . TYR A 1 93 ? 13.479 0.772 -5.885 1.00 89.69 93 TYR A C 1
ATOM 776 O O . TYR A 1 93 ? 12.668 0.075 -5.281 1.00 89.69 93 TYR A O 1
ATOM 784 N N . THR A 1 94 ? 14.096 1.805 -5.307 1.00 91.62 94 THR A N 1
ATOM 785 C CA . THR A 1 94 ? 13.893 2.164 -3.896 1.00 91.62 94 THR A CA 1
ATOM 786 C C . THR A 1 94 ? 12.423 2.474 -3.600 1.00 91.62 94 THR A C 1
ATOM 788 O O . THR A 1 94 ? 11.883 2.032 -2.587 1.00 91.62 94 THR A O 1
ATOM 791 N N . VAL A 1 95 ? 11.743 3.193 -4.497 1.00 91.75 95 VAL A N 1
ATOM 792 C CA . VAL A 1 95 ? 10.311 3.503 -4.365 1.00 91.75 95 VAL A CA 1
ATOM 793 C C . VAL A 1 95 ? 9.445 2.240 -4.429 1.00 91.75 95 VAL A C 1
ATOM 795 O O . VAL A 1 95 ? 8.545 2.089 -3.603 1.00 91.75 95 VAL A O 1
ATOM 798 N N . ILE A 1 96 ? 9.723 1.329 -5.368 1.00 93.31 96 ILE A N 1
ATOM 799 C CA . ILE A 1 96 ? 9.026 0.039 -5.509 1.00 93.31 96 ILE A CA 1
ATOM 800 C C . ILE A 1 96 ? 9.137 -0.765 -4.211 1.00 93.31 96 ILE A C 1
ATOM 802 O O . ILE A 1 96 ? 8.114 -1.133 -3.628 1.00 93.31 96 ILE A O 1
ATOM 806 N N . SER A 1 97 ? 10.364 -0.960 -3.723 1.00 93.50 97 SER A N 1
ATOM 807 C CA . SER A 1 97 ? 10.616 -1.735 -2.509 1.00 93.50 97 SER A CA 1
ATOM 808 C C . SER A 1 97 ? 9.993 -1.086 -1.278 1.00 93.50 97 SER A C 1
ATOM 810 O O . SER A 1 97 ? 9.352 -1.770 -0.487 1.00 93.50 97 SER A O 1
ATOM 812 N N . ASN A 1 98 ? 10.085 0.238 -1.126 1.00 94.69 98 ASN A N 1
ATOM 813 C CA . ASN A 1 98 ? 9.448 0.939 -0.008 1.00 94.69 98 ASN A CA 1
ATOM 814 C C . ASN A 1 98 ? 7.920 0.798 -0.028 1.00 94.69 98 ASN A C 1
ATOM 816 O O . ASN A 1 98 ? 7.303 0.636 1.028 1.00 94.69 98 ASN A O 1
ATOM 820 N N . ALA A 1 99 ? 7.301 0.816 -1.214 1.00 94.38 99 ALA A N 1
ATOM 821 C CA . ALA A 1 99 ? 5.866 0.602 -1.339 1.00 94.38 99 ALA A CA 1
ATOM 822 C C . ALA A 1 99 ? 5.475 -0.794 -0.832 1.00 94.38 99 ALA A C 1
ATOM 824 O O . ALA A 1 99 ? 4.572 -0.892 0.003 1.00 94.38 99 ALA A O 1
ATOM 825 N N . VAL A 1 100 ? 6.155 -1.864 -1.253 1.00 96.25 100 VAL A N 1
ATOM 826 C CA . VAL A 1 100 ? 5.823 -3.228 -0.796 1.00 96.25 100 VAL A CA 1
ATOM 827 C C . VAL A 1 100 ? 6.235 -3.472 0.654 1.00 96.25 100 VAL A C 1
ATOM 829 O O . VAL A 1 100 ? 5.477 -4.086 1.407 1.00 96.25 100 VAL A O 1
ATOM 832 N N . TYR A 1 101 ? 7.370 -2.933 1.101 1.00 96.38 101 TYR A N 1
ATOM 833 C CA . TYR A 1 101 ? 7.783 -3.031 2.499 1.00 96.38 101 TYR A CA 1
ATOM 834 C C . TYR A 1 101 ? 6.807 -2.349 3.445 1.00 96.38 101 TYR A C 1
ATOM 836 O O . TYR A 1 101 ? 6.535 -2.905 4.505 1.00 96.38 101 TYR A O 1
ATOM 844 N N . SER A 1 102 ? 6.215 -1.213 3.067 1.00 95.25 102 SER A N 1
ATOM 845 C CA . SER A 1 102 ? 5.158 -0.611 3.885 1.00 95.25 102 SER A CA 1
ATOM 846 C C . SER A 1 102 ? 3.989 -1.585 4.092 1.00 95.25 102 SER A C 1
ATOM 848 O O . SER A 1 102 ? 3.579 -1.809 5.228 1.00 95.25 102 SER A O 1
ATOM 850 N N . ALA A 1 103 ? 3.540 -2.262 3.029 1.00 96.25 103 ALA A N 1
ATOM 851 C CA . ALA A 1 103 ? 2.493 -3.275 3.107 1.00 96.25 103 ALA A CA 1
ATOM 852 C C . ALA A 1 103 ? 2.910 -4.478 3.961 1.00 96.25 103 ALA A C 1
ATOM 854 O O . ALA A 1 103 ? 2.112 -4.984 4.749 1.00 96.25 103 ALA A O 1
ATOM 855 N N . LYS A 1 104 ? 4.173 -4.907 3.868 1.00 96.94 104 LYS A N 1
ATOM 856 C CA . LYS A 1 104 ? 4.716 -5.960 4.731 1.00 96.94 104 LYS A CA 1
ATOM 857 C C . LYS A 1 104 ? 4.660 -5.555 6.205 1.00 96.94 104 LYS A C 1
ATOM 859 O O . LYS A 1 104 ? 4.126 -6.309 7.005 1.00 96.94 104 LYS A O 1
ATOM 864 N N . TYR A 1 105 ? 5.145 -4.365 6.560 1.00 96.19 105 TYR A N 1
ATOM 865 C CA . TYR A 1 105 ? 5.119 -3.902 7.949 1.00 96.19 105 TYR A CA 1
ATOM 866 C C . TYR A 1 105 ? 3.700 -3.859 8.508 1.00 96.19 105 TYR A C 1
ATOM 868 O O . TYR A 1 105 ? 3.474 -4.322 9.622 1.00 96.19 105 TYR A O 1
ATOM 876 N N . ILE A 1 106 ? 2.737 -3.360 7.726 1.00 94.88 106 ILE A N 1
ATOM 877 C CA . ILE A 1 106 ? 1.331 -3.337 8.137 1.00 94.88 106 ILE A CA 1
ATOM 878 C C . ILE A 1 106 ? 0.764 -4.753 8.295 1.00 94.88 106 ILE A C 1
ATOM 880 O O . ILE A 1 106 ? 0.060 -5.020 9.268 1.00 94.88 106 ILE A O 1
ATOM 884 N N . LYS A 1 107 ? 1.105 -5.678 7.389 1.00 95.12 107 LYS A N 1
ATOM 885 C CA . LYS A 1 107 ? 0.744 -7.095 7.517 1.00 95.12 107 LYS A CA 1
ATOM 886 C C . LYS A 1 107 ? 1.272 -7.692 8.823 1.00 95.12 107 LYS A C 1
ATOM 888 O O . LYS A 1 107 ? 0.519 -8.353 9.532 1.00 95.12 107 LYS A O 1
ATOM 893 N N . ASP A 1 108 ? 2.542 -7.448 9.131 1.00 95.62 108 ASP A N 1
ATOM 894 C CA . ASP A 1 108 ? 3.231 -8.039 10.279 1.00 95.62 108 ASP A CA 1
ATOM 895 C C . ASP A 1 108 ? 2.635 -7.552 11.615 1.00 95.62 108 ASP A C 1
ATOM 897 O O . ASP A 1 108 ? 2.635 -8.294 12.594 1.00 95.62 108 ASP A O 1
ATOM 901 N N . ILE A 1 109 ? 2.060 -6.342 11.653 1.00 93.62 109 ILE A N 1
ATOM 902 C CA . ILE A 1 109 ? 1.381 -5.794 12.843 1.00 93.62 109 ILE A CA 1
ATOM 903 C C . ILE A 1 109 ? -0.149 -5.959 12.827 1.00 93.62 109 ILE A C 1
ATOM 905 O O . ILE A 1 109 ? -0.814 -5.423 13.713 1.00 93.62 109 ILE A O 1
ATOM 909 N N . LYS A 1 110 ? -0.734 -6.678 11.859 1.00 90.12 110 LYS A N 1
ATOM 910 C CA . LYS A 1 110 ? -2.198 -6.779 11.687 1.00 90.12 110 LYS A CA 1
ATOM 911 C C . LYS A 1 110 ? -2.918 -7.274 12.941 1.00 90.12 110 LYS A C 1
ATOM 913 O O . LYS A 1 110 ? -3.894 -6.662 13.355 1.00 90.12 110 LYS A O 1
ATOM 918 N N . LEU A 1 111 ? -2.398 -8.316 13.587 1.00 89.62 111 LEU A N 1
ATOM 919 C CA . LEU A 1 111 ? -2.989 -8.853 14.819 1.00 89.62 111 LEU A CA 1
ATOM 920 C C . LEU A 1 111 ? -2.971 -7.823 15.962 1.00 89.62 111 LEU A C 1
ATOM 922 O O . LEU A 1 111 ? -3.904 -7.757 16.760 1.00 89.62 111 LEU A O 1
ATOM 926 N N . ASN A 1 112 ? -1.945 -6.965 16.015 1.00 91.38 112 ASN A N 1
ATOM 927 C CA . ASN A 1 112 ? -1.891 -5.871 16.985 1.00 91.38 112 ASN A CA 1
ATOM 928 C C . ASN A 1 112 ? -2.945 -4.805 16.661 1.00 91.38 112 ASN A C 1
ATOM 930 O O . ASN A 1 112 ? -3.570 -4.271 17.572 1.00 91.38 112 ASN A O 1
ATOM 934 N N . ILE A 1 113 ? -3.152 -4.500 15.374 1.00 90.00 113 ILE A N 1
ATOM 935 C CA . ILE A 1 113 ? -4.195 -3.570 14.919 1.00 90.00 113 ILE A CA 1
ATOM 936 C C . ILE A 1 113 ? -5.579 -4.085 15.330 1.00 90.00 113 ILE A C 1
ATOM 938 O O . ILE A 1 113 ? -6.354 -3.325 15.906 1.00 90.00 113 ILE A O 1
ATOM 942 N N . GLU A 1 114 ? -5.866 -5.365 15.087 1.00 88.25 114 GLU A N 1
ATOM 943 C CA . GLU A 1 114 ? -7.132 -6.011 15.460 1.00 88.25 114 GLU A CA 1
ATOM 944 C C . GLU A 1 114 ? -7.337 -5.986 16.981 1.00 88.25 114 GLU A C 1
ATOM 946 O O . GLU A 1 114 ? -8.358 -5.499 17.461 1.00 88.25 114 GLU A O 1
ATOM 951 N N . SER A 1 115 ? -6.317 -6.371 17.756 1.00 89.12 115 SER A N 1
ATOM 952 C CA . SER A 1 115 ? -6.373 -6.331 19.223 1.00 89.12 115 SER A CA 1
ATOM 953 C C . SER A 1 115 ? -6.630 -4.926 19.785 1.00 89.12 115 SER A C 1
ATOM 955 O O . SER A 1 115 ? -7.348 -4.776 20.773 1.00 89.12 115 SER A O 1
ATOM 957 N N . ILE A 1 116 ? -6.062 -3.887 19.168 1.00 90.00 116 ILE A N 1
ATOM 958 C CA . ILE A 1 116 ? -6.289 -2.491 19.558 1.00 90.00 116 ILE A CA 1
ATOM 959 C C . ILE A 1 116 ? -7.706 -2.040 19.185 1.00 90.00 116 ILE A C 1
ATOM 961 O O . ILE A 1 116 ? -8.350 -1.339 19.968 1.00 90.00 116 ILE A O 1
ATOM 965 N N . GLN A 1 117 ? -8.189 -2.428 18.004 1.00 84.94 117 GLN A N 1
ATOM 966 C CA . GLN A 1 117 ? -9.522 -2.084 17.510 1.00 84.94 117 GLN A CA 1
ATOM 967 C C . GLN A 1 117 ? -10.638 -2.700 18.367 1.00 84.94 117 GLN A C 1
ATOM 969 O O . GLN A 1 117 ? -11.679 -2.063 18.552 1.00 84.94 117 GLN A O 1
ATOM 974 N N . ASP A 1 118 ? -10.394 -3.894 18.906 1.00 85.44 118 ASP A N 1
ATOM 975 C CA . ASP A 1 118 ? -11.318 -4.632 19.771 1.00 85.44 118 ASP A CA 1
ATOM 976 C C . ASP A 1 118 ? -11.098 -4.338 21.268 1.00 85.44 118 ASP A C 1
ATOM 978 O O . ASP A 1 118 ? -11.727 -4.945 22.132 1.00 85.44 118 ASP A O 1
ATOM 982 N N . SER A 1 119 ? -10.211 -3.395 21.605 1.00 86.56 119 SER A N 1
ATOM 983 C CA . SER A 1 119 ? -9.928 -3.033 22.992 1.00 86.56 119 SER A CA 1
ATOM 984 C C . SER A 1 119 ? -11.061 -2.216 23.621 1.00 86.56 119 SER A C 1
ATOM 986 O O . SER A 1 119 ? -11.396 -1.128 23.150 1.00 86.56 119 SER A O 1
ATOM 988 N N . ASP A 1 120 ? -11.548 -2.652 24.785 1.00 89.88 120 ASP A N 1
ATOM 989 C CA . ASP A 1 120 ? -12.488 -1.879 25.617 1.00 89.88 120 ASP A CA 1
ATOM 990 C C . ASP A 1 120 ? -11.845 -0.640 26.274 1.00 89.88 120 ASP A C 1
ATOM 992 O O . ASP A 1 120 ? -12.519 0.217 26.862 1.00 89.88 120 ASP A O 1
ATOM 996 N N . ASN A 1 121 ? -10.517 -0.509 26.189 1.00 92.94 121 ASN A N 1
ATOM 997 C CA . ASN A 1 121 ? -9.807 0.627 26.748 1.00 92.94 121 ASN A CA 1
ATOM 998 C C . ASN A 1 121 ? -9.981 1.866 25.856 1.00 92.94 121 ASN A C 1
ATOM 1000 O O . ASN A 1 121 ? -9.255 2.080 24.882 1.00 92.94 121 ASN A O 1
ATOM 1004 N N . LYS A 1 122 ? -10.894 2.753 26.267 1.00 91.31 122 LYS A N 1
ATOM 1005 C CA . LYS A 1 122 ? -11.194 4.022 25.579 1.00 91.31 122 LYS A CA 1
ATOM 1006 C C . LYS A 1 122 ? -9.962 4.889 25.298 1.00 91.31 122 LYS A C 1
ATOM 1008 O O . LYS A 1 122 ? -9.935 5.588 24.287 1.00 91.31 122 LYS A O 1
ATOM 1013 N N . PHE A 1 123 ? -8.954 4.882 26.174 1.00 92.25 123 PHE A N 1
ATOM 1014 C CA . PHE A 1 123 ? -7.729 5.655 25.951 1.00 92.25 123 PHE A CA 1
ATOM 1015 C C . PHE A 1 123 ? -6.913 5.080 24.789 1.00 92.25 123 PHE A C 1
ATOM 1017 O O . PHE A 1 123 ? -6.478 5.838 23.921 1.00 92.25 123 PHE A O 1
ATOM 1024 N N . ILE A 1 124 ? -6.752 3.755 24.746 1.00 89.88 124 ILE A N 1
ATOM 1025 C CA . ILE A 1 124 ? -6.047 3.051 23.666 1.00 89.88 124 ILE A CA 1
ATOM 1026 C C . ILE A 1 124 ? -6.786 3.250 22.341 1.00 89.88 124 ILE A C 1
ATOM 1028 O O . ILE A 1 124 ? -6.178 3.698 21.367 1.00 89.88 124 ILE A O 1
ATOM 1032 N N . TYR A 1 125 ? -8.104 3.035 22.329 1.00 87.94 125 TYR A N 1
ATOM 1033 C CA . TYR A 1 125 ? -8.926 3.235 21.136 1.00 87.94 125 TYR A CA 1
ATOM 1034 C C . TYR A 1 125 ? -8.835 4.676 20.609 1.00 87.94 125 TYR A C 1
ATOM 1036 O O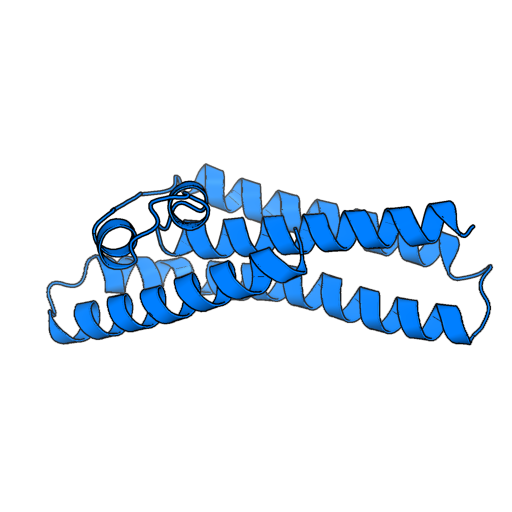 . T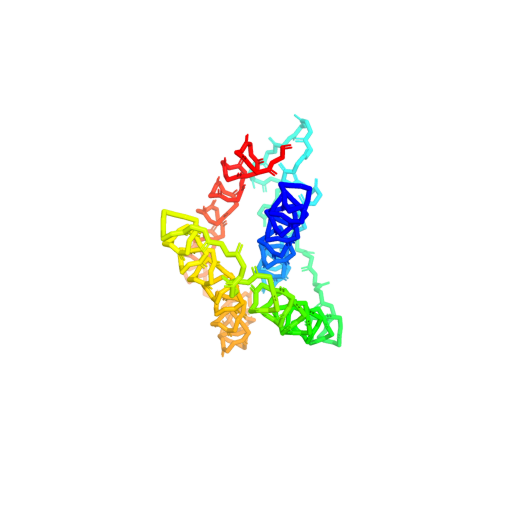YR A 1 125 ? -8.634 4.899 19.419 1.00 87.94 125 TYR A O 1
ATOM 1044 N N . LYS A 1 126 ? -8.860 5.685 21.492 1.00 90.19 126 LYS A N 1
ATOM 1045 C CA . LYS A 1 126 ? -8.690 7.092 21.090 1.00 90.19 126 LYS A CA 1
ATOM 1046 C C . LYS A 1 126 ? -7.328 7.362 20.438 1.00 90.19 126 LYS A C 1
ATOM 1048 O O . LYS A 1 126 ? -7.235 8.171 19.516 1.00 90.19 126 LYS A O 1
ATOM 1053 N N . LYS A 1 127 ? -6.252 6.726 20.913 1.00 91.81 127 LYS A N 1
ATOM 1054 C CA . LYS A 1 127 ? -4.923 6.851 20.288 1.00 91.81 127 LYS A CA 1
ATOM 1055 C C . LYS A 1 127 ? -4.888 6.191 18.914 1.00 91.81 127 LYS A C 1
ATOM 1057 O O . LYS A 1 127 ? -4.305 6.762 17.994 1.00 91.81 127 LYS A O 1
ATOM 1062 N N . TYR A 1 128 ? -5.543 5.046 18.778 1.00 91.00 128 TYR A N 1
ATOM 1063 C CA . TYR A 1 128 ? -5.700 4.355 17.506 1.00 91.00 128 TYR A CA 1
ATOM 1064 C C . TYR A 1 128 ? -6.486 5.182 16.481 1.00 91.00 128 TYR A C 1
ATOM 1066 O O . TYR A 1 128 ? -6.004 5.376 15.368 1.00 91.00 128 TYR A O 1
ATOM 1074 N N . ASP A 1 129 ? -7.619 5.769 16.870 1.00 90.75 129 ASP A N 1
ATOM 1075 C CA . ASP A 1 129 ? -8.410 6.642 15.992 1.00 90.75 129 ASP A CA 1
ATOM 1076 C C . ASP A 1 129 ? -7.627 7.883 15.545 1.00 90.75 129 ASP A C 1
ATOM 1078 O O . ASP A 1 129 ? -7.644 8.241 14.365 1.00 90.75 129 ASP A O 1
ATOM 1082 N N . ASN A 1 130 ? -6.865 8.507 16.450 1.00 92.50 130 ASN A N 1
ATOM 1083 C CA . ASN A 1 130 ? -5.982 9.618 16.084 1.00 92.50 130 ASN A CA 1
ATOM 1084 C C . ASN A 1 130 ? -4.936 9.190 15.043 1.00 92.50 130 ASN A C 1
ATOM 1086 O O . ASN A 1 130 ? -4.674 9.921 14.087 1.00 92.50 130 ASN A O 1
ATOM 1090 N N . PHE A 1 131 ? -4.346 8.005 15.214 1.00 92.12 131 PHE A N 1
ATOM 1091 C CA . PHE A 1 131 ? -3.374 7.460 14.271 1.00 92.12 131 PHE A CA 1
ATOM 1092 C C . PHE A 1 131 ? -4.005 7.153 12.906 1.00 92.12 131 PHE A C 1
ATOM 1094 O O . PHE A 1 131 ? -3.464 7.569 11.879 1.00 92.12 131 PHE A O 1
ATOM 1101 N N . LYS A 1 132 ? -5.192 6.530 12.878 1.00 92.38 132 LYS A N 1
ATOM 1102 C CA . LYS A 1 132 ? -5.984 6.356 11.649 1.00 92.38 132 LYS A CA 1
ATOM 1103 C C . LYS A 1 132 ? -6.242 7.692 10.959 1.00 92.38 132 LYS A C 1
ATOM 1105 O O . LYS A 1 132 ? -6.089 7.786 9.744 1.00 92.38 132 LYS A O 1
ATOM 1110 N N . GLY A 1 133 ? -6.572 8.734 11.722 1.00 93.19 133 GLY A N 1
ATOM 1111 C CA . GLY A 1 133 ? -6.785 10.077 11.191 1.00 93.19 133 GLY A CA 1
ATOM 1112 C C . GLY A 1 133 ? -5.563 10.628 10.453 1.00 93.19 133 GLY A C 1
ATOM 1113 O O . GLY A 1 133 ? -5.695 11.140 9.341 1.00 93.19 133 GLY A O 1
ATOM 1114 N N . ILE A 1 134 ? -4.367 10.450 11.020 1.00 92.94 134 ILE A N 1
ATOM 1115 C CA . ILE A 1 134 ? -3.101 10.836 10.376 1.00 92.94 134 ILE A CA 1
ATOM 1116 C C . ILE A 1 134 ? -2.906 10.073 9.061 1.00 92.94 134 ILE A C 1
ATOM 1118 O O . ILE A 1 134 ? -2.587 10.688 8.043 1.00 92.94 134 ILE A O 1
ATOM 1122 N N . ILE A 1 135 ? -3.141 8.756 9.056 1.00 91.06 135 ILE A N 1
ATOM 1123 C CA . ILE A 1 135 ? -3.016 7.920 7.853 1.00 91.06 135 ILE A CA 1
ATOM 1124 C C . ILE A 1 135 ? -3.989 8.379 6.756 1.00 91.06 135 ILE A C 1
ATOM 1126 O O . ILE A 1 135 ? -3.588 8.519 5.601 1.00 91.06 135 ILE A O 1
ATOM 1130 N N . ILE A 1 136 ? -5.251 8.651 7.104 1.00 92.38 136 ILE A N 1
ATOM 1131 C CA . ILE A 1 136 ? -6.278 9.112 6.156 1.00 92.38 136 ILE A CA 1
ATOM 1132 C C . ILE A 1 136 ? -5.863 10.436 5.509 1.00 92.38 136 ILE A C 1
ATOM 1134 O O . ILE A 1 136 ? -5.936 10.581 4.287 1.00 92.38 136 ILE A O 1
ATOM 1138 N N . VAL A 1 137 ? -5.413 11.400 6.318 1.00 91.44 137 VAL A N 1
ATOM 1139 C CA . VAL A 1 137 ? -4.973 12.714 5.828 1.00 91.44 137 VAL A CA 1
ATOM 1140 C C . VAL A 1 137 ? -3.735 12.580 4.944 1.00 91.44 137 VAL A C 1
ATOM 1142 O O . VAL A 1 137 ? -3.680 13.192 3.876 1.00 91.44 137 VAL A O 1
ATOM 1145 N N . LEU A 1 138 ? -2.767 11.752 5.349 1.00 90.50 138 LEU A N 1
ATOM 1146 C CA . LEU A 1 138 ? -1.582 11.461 4.548 1.00 90.50 138 LEU A CA 1
ATOM 1147 C C . LEU A 1 138 ? -1.978 10.895 3.180 1.00 90.50 138 LEU A C 1
ATOM 1149 O O . LEU A 1 138 ? -1.554 11.430 2.157 1.00 90.50 138 LEU A O 1
ATOM 1153 N N . TYR A 1 139 ? -2.835 9.873 3.154 1.00 88.56 139 TYR A N 1
ATOM 1154 C CA . TYR A 1 139 ? -3.296 9.262 1.911 1.00 88.56 139 TYR A CA 1
ATOM 1155 C C . TYR A 1 139 ? -4.018 10.269 1.008 1.00 88.56 139 TYR A C 1
ATOM 1157 O O . TYR A 1 139 ? -3.693 10.366 -0.172 1.00 88.56 139 TYR A O 1
ATOM 1165 N N . LYS A 1 140 ? -4.928 11.081 1.562 1.00 88.75 140 LYS A N 1
ATOM 1166 C CA . LYS A 1 140 ? -5.651 12.122 0.810 1.00 88.75 140 LYS A CA 1
ATOM 1167 C C . LYS A 1 140 ? -4.718 13.173 0.201 1.00 88.75 140 LYS A C 1
ATOM 1169 O O . LYS A 1 140 ? -5.013 13.736 -0.849 1.00 88.75 140 LYS A O 1
ATOM 1174 N N . ASN A 1 141 ? -3.618 13.497 0.875 1.00 89.00 141 ASN A N 1
ATOM 1175 C CA . ASN A 1 141 ? -2.642 14.449 0.353 1.00 89.00 141 ASN A CA 1
ATOM 1176 C C . ASN A 1 141 ? -1.776 13.821 -0.735 1.00 89.00 141 ASN A C 1
ATOM 1178 O O . ASN A 1 141 ? -1.535 14.459 -1.756 1.00 89.00 141 ASN A O 1
ATOM 1182 N N . ILE A 1 142 ? -1.355 12.571 -0.541 1.00 86.00 142 ILE A N 1
ATOM 1183 C CA . ILE A 1 142 ? -0.571 11.848 -1.539 1.00 86.00 142 ILE A CA 1
ATOM 1184 C C . ILE A 1 142 ? -1.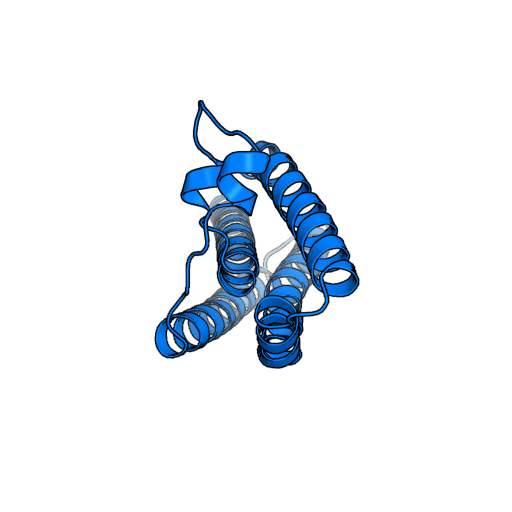403 11.590 -2.796 1.00 86.00 142 ILE A C 1
ATOM 1186 O O . ILE A 1 142 ? -0.880 11.783 -3.889 1.00 86.00 142 ILE A O 1
ATOM 1190 N N . SER A 1 143 ? -2.686 11.226 -2.670 1.00 85.94 143 SER A N 1
ATOM 1191 C CA . SER A 1 143 ? -3.560 10.945 -3.817 1.00 85.94 143 SER A CA 1
ATOM 1192 C C . SER A 1 143 ? -3.626 12.122 -4.794 1.00 85.94 143 SER A C 1
ATOM 1194 O O . SER A 1 143 ? -3.521 11.910 -5.989 1.00 85.94 143 SER A O 1
ATOM 1196 N N . LYS A 1 144 ? -3.628 13.370 -4.305 1.00 86.06 144 LYS A N 1
ATOM 1197 C CA . LYS A 1 144 ? -3.581 14.589 -5.144 1.00 86.06 144 LYS A CA 1
ATOM 1198 C C . LYS A 1 144 ? -2.308 14.745 -5.986 1.00 86.06 144 LYS A C 1
ATOM 1200 O O . LYS A 1 144 ? -2.291 15.569 -6.891 1.00 86.06 144 LYS A O 1
ATOM 1205 N N . ILE A 1 145 ? -1.231 14.052 -5.622 1.00 85.50 145 ILE A N 1
ATOM 1206 C CA . ILE A 1 145 ? 0.069 14.115 -6.302 1.00 85.50 145 ILE A CA 1
ATOM 1207 C C . ILE A 1 145 ? 0.211 12.953 -7.293 1.00 85.50 145 ILE A C 1
ATOM 1209 O O . ILE A 1 145 ? 0.899 13.086 -8.301 1.00 85.50 145 ILE A O 1
ATOM 1213 N N . ILE A 1 146 ? -0.394 11.801 -6.981 1.00 80.00 146 ILE A N 1
ATOM 1214 C CA . ILE A 1 146 ? -0.234 10.560 -7.752 1.00 80.00 146 ILE A CA 1
ATOM 1215 C C . ILE A 1 146 ? -1.434 10.226 -8.656 1.00 80.00 146 ILE A C 1
ATOM 1217 O O . ILE A 1 146 ? -1.331 9.291 -9.455 1.00 80.00 146 ILE A O 1
ATOM 1221 N N . ASP A 1 147 ? -2.573 10.904 -8.497 1.00 67.75 147 ASP A N 1
ATOM 1222 C CA . ASP A 1 147 ? -3.717 10.915 -9.428 1.00 67.75 147 ASP A CA 1
ATOM 1223 C C . ASP A 1 147 ? -3.512 11.933 -10.551 1.00 67.75 147 ASP A C 1
ATOM 1225 O O . ASP A 1 147 ? -3.785 11.539 -11.707 1.00 67.75 147 ASP A O 1
#